Protein AF-A0A7Y3WE24-F1 (afdb_monomer_lite)

Sequence (65 aa):
MTALSFYAALLDQMDLALEHLDKGGVHDARFALMLTDNAVELAIHRLATEKHAHLKSWHHLEEAY

Secondary structure (DSSP, 8-state):
--HHHHHHHHHHHHHHHHHHHHT--HHHHHHHHHHHHHHHHHHHHHHHHHHHHHHHHHHHHHTT-

pLDDT: mean 91.18, std 12.48, range [47.75, 98.44]

Foldseek 3Di:
DDPVVLVVVLVVLQVCLVVLVVVVDPVSPVVSVVSNVVSVVSVVVVVVVVVVVVVVVVVVVVVVD

Radius of gyration: 17.54 Å; chains: 1; bounding box: 32×22×54 Å

Organism: NCBI:txid1535242

Structure (mmCIF, N/CA/C/O backbone):
data_AF-A0A7Y3WE24-F1
#
_entry.id   AF-A0A7Y3WE24-F1
#
loop_
_atom_site.group_PDB
_atom_site.id
_atom_site.type_symbol
_atom_site.label_atom_id
_atom_site.label_alt_id
_atom_site.label_comp_id
_atom_site.label_asym_id
_atom_site.label_entity_id
_atom_site.label_seq_id
_atom_site.pdbx_PDB_ins_code
_atom_site.Cartn_x
_atom_site.Cartn_y
_atom_site.Cartn_z
_atom_site.occupancy
_atom_site.B_iso_or_equiv
_atom_site.auth_seq_id
_atom_site.auth_comp_id
_atom_site.auth_asym_id
_atom_site.auth_atom_id
_atom_site.pdbx_PDB_model_num
ATOM 1 N N . MET A 1 1 ? 14.055 -7.584 -5.815 1.00 67.69 1 MET A N 1
ATOM 2 C CA . MET A 1 1 ? 12.629 -7.626 -5.428 1.00 67.69 1 MET A CA 1
ATOM 3 C C . MET A 1 1 ? 11.857 -8.246 -6.584 1.00 67.69 1 MET A C 1
ATOM 5 O O . MET A 1 1 ? 12.016 -7.780 -7.705 1.00 67.69 1 MET A O 1
ATOM 9 N N . THR A 1 2 ? 11.136 -9.344 -6.360 1.00 89.50 2 THR A N 1
ATOM 10 C CA . THR A 1 2 ? 10.272 -9.967 -7.379 1.00 89.50 2 THR A CA 1
ATOM 11 C C . THR A 1 2 ? 8.938 -9.219 -7.463 1.00 89.50 2 THR A C 1
ATOM 13 O O . THR A 1 2 ? 8.569 -8.532 -6.508 1.00 89.50 2 THR A O 1
ATOM 16 N N . ALA A 1 3 ? 8.193 -9.384 -8.563 1.00 89.75 3 ALA A N 1
ATOM 17 C CA . ALA A 1 3 ? 6.838 -8.835 -8.685 1.00 89.75 3 ALA A CA 1
ATOM 18 C C . ALA A 1 3 ? 5.944 -9.279 -7.513 1.00 89.75 3 ALA A C 1
ATOM 20 O O . ALA A 1 3 ? 5.268 -8.457 -6.905 1.00 89.75 3 ALA A O 1
ATOM 21 N N . LEU A 1 4 ? 6.031 -10.556 -7.118 1.00 94.12 4 LEU A N 1
ATOM 22 C CA . LEU A 1 4 ? 5.289 -11.089 -5.975 1.00 94.12 4 LEU A CA 1
ATOM 23 C C . LEU A 1 4 ? 5.640 -10.371 -4.664 1.00 94.12 4 LEU A C 1
ATOM 25 O O . LEU A 1 4 ? 4.741 -9.919 -3.969 1.00 94.12 4 LEU A O 1
ATOM 29 N N . SER A 1 5 ? 6.931 -10.219 -4.344 1.00 95.81 5 SER A N 1
ATOM 30 C CA . SER A 1 5 ? 7.347 -9.533 -3.107 1.00 95.81 5 SER A CA 1
ATOM 31 C C . SER A 1 5 ? 6.958 -8.051 -3.080 1.00 95.81 5 SER A C 1
ATOM 33 O O . SER A 1 5 ? 6.730 -7.502 -2.010 1.00 95.81 5 SER A O 1
ATOM 35 N N . PHE A 1 6 ? 6.862 -7.411 -4.250 1.00 96.00 6 PHE A N 1
ATOM 36 C CA . PHE A 1 6 ? 6.417 -6.025 -4.363 1.00 96.00 6 PHE A CA 1
ATOM 37 C C . PHE A 1 6 ? 4.918 -5.891 -4.067 1.00 96.00 6 PHE A C 1
ATOM 39 O O . PHE A 1 6 ? 4.528 -5.079 -3.234 1.00 96.00 6 PHE A O 1
ATOM 46 N N . TYR A 1 7 ? 4.081 -6.721 -4.698 1.00 96.12 7 TYR A N 1
ATOM 47 C CA . TYR A 1 7 ? 2.639 -6.698 -4.444 1.00 96.12 7 TYR A CA 1
ATOM 48 C C . TYR A 1 7 ? 2.279 -7.174 -3.034 1.00 96.12 7 TYR A C 1
ATOM 50 O O . TYR A 1 7 ? 1.338 -6.646 -2.454 1.00 96.12 7 TYR A O 1
ATOM 58 N N . ALA A 1 8 ? 3.041 -8.108 -2.459 1.00 97.62 8 ALA A N 1
ATOM 59 C CA . ALA A 1 8 ? 2.887 -8.486 -1.056 1.00 97.62 8 ALA A CA 1
ATOM 60 C C . ALA A 1 8 ? 3.126 -7.287 -0.124 1.00 97.62 8 ALA A C 1
ATOM 62 O O . ALA A 1 8 ? 2.275 -6.987 0.701 1.00 97.62 8 ALA A O 1
ATOM 63 N N . ALA A 1 9 ? 4.206 -6.526 -0.331 1.00 96.50 9 ALA A N 1
ATOM 64 C CA . ALA A 1 9 ? 4.487 -5.337 0.475 1.00 96.50 9 ALA A CA 1
ATOM 65 C C . ALA A 1 9 ? 3.417 -4.235 0.331 1.00 96.50 9 ALA A C 1
ATOM 67 O O . ALA A 1 9 ? 3.134 -3.523 1.291 1.00 96.50 9 ALA A O 1
ATOM 68 N N . LEU A 1 10 ? 2.812 -4.092 -0.856 1.00 97.75 10 LEU A N 1
ATOM 69 C CA . LEU A 1 10 ? 1.665 -3.200 -1.055 1.00 97.75 10 LEU A CA 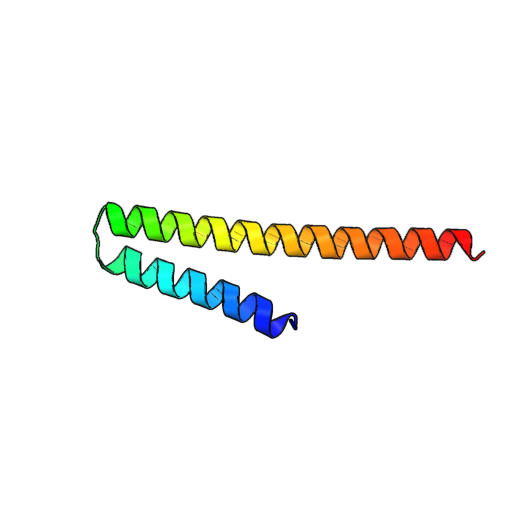1
ATOM 70 C C . LEU A 1 10 ? 0.445 -3.660 -0.251 1.00 97.75 10 LEU A C 1
ATOM 72 O O . LEU A 1 10 ? -0.202 -2.841 0.397 1.00 97.75 10 LEU A O 1
ATOM 76 N N . LEU A 1 11 ? 0.143 -4.960 -0.281 1.00 97.94 11 LEU A N 1
ATOM 77 C CA . LEU A 1 11 ? -0.964 -5.533 0.482 1.00 97.94 11 LEU A CA 1
ATOM 78 C C . LEU A 1 11 ? -0.747 -5.384 1.989 1.00 97.94 11 LEU A C 1
ATOM 80 O O . LEU A 1 11 ? -1.680 -4.979 2.671 1.00 97.94 11 LEU A O 1
ATOM 84 N N . ASP A 1 12 ? 0.472 -5.596 2.487 1.00 98.12 12 ASP A N 1
ATOM 85 C CA . ASP A 1 12 ? 0.806 -5.405 3.905 1.00 98.12 12 ASP A CA 1
ATOM 86 C C . ASP A 1 12 ? 0.552 -3.955 4.362 1.00 98.12 12 ASP A C 1
ATOM 88 O O . ASP A 1 12 ? 0.069 -3.712 5.467 1.00 98.12 12 ASP A O 1
ATOM 92 N N . GLN A 1 13 ? 0.831 -2.963 3.504 1.00 97.88 13 GLN A N 1
ATOM 93 C CA . GLN A 1 13 ? 0.519 -1.560 3.806 1.00 97.88 13 GLN A CA 1
ATOM 94 C C . GLN A 1 13 ? -0.984 -1.285 3.839 1.00 97.88 13 GLN A C 1
ATOM 96 O O . GLN A 1 13 ? -1.445 -0.519 4.687 1.00 97.88 13 GLN A O 1
ATOM 101 N N . MET A 1 14 ? -1.746 -1.889 2.924 1.00 98.31 14 MET A N 1
ATOM 102 C CA . MET A 1 14 ? -3.202 -1.744 2.899 1.00 98.31 14 MET A CA 1
ATOM 103 C C . MET A 1 14 ? -3.866 -2.440 4.090 1.00 98.31 14 MET A C 1
ATOM 105 O O . MET A 1 14 ? -4.819 -1.899 4.646 1.00 98.31 14 MET A O 1
ATOM 109 N N . ASP A 1 15 ? -3.348 -3.592 4.509 1.00 98.44 15 ASP A N 1
ATOM 110 C CA . ASP A 1 15 ? -3.813 -4.311 5.695 1.00 98.44 15 ASP A CA 1
ATOM 111 C C . ASP A 1 15 ? -3.589 -3.469 6.960 1.00 98.44 15 ASP A C 1
ATOM 113 O O . ASP A 1 15 ? -4.531 -3.179 7.697 1.00 98.44 15 ASP A O 1
ATOM 117 N N . LEU A 1 16 ? -2.385 -2.911 7.128 1.00 98.31 16 LEU A N 1
ATOM 118 C CA . LEU A 1 16 ? -2.091 -1.986 8.225 1.00 98.31 16 LEU A CA 1
ATOM 119 C C . LEU A 1 16 ? -2.981 -0.730 8.187 1.00 98.31 16 LEU A C 1
ATOM 121 O O . LEU A 1 16 ? -3.418 -0.233 9.226 1.00 98.31 16 LEU A O 1
ATOM 125 N N . ALA A 1 17 ? -3.282 -0.202 6.998 1.00 98.44 17 ALA A N 1
ATOM 126 C CA . ALA A 1 17 ? -4.203 0.923 6.865 1.00 98.44 17 ALA A CA 1
ATOM 127 C C . ALA A 1 17 ? -5.612 0.565 7.371 1.00 98.44 17 ALA A C 1
ATOM 129 O O . ALA A 1 17 ? -6.225 1.363 8.084 1.00 98.44 17 ALA A O 1
ATOM 130 N N . LEU A 1 18 ? -6.109 -0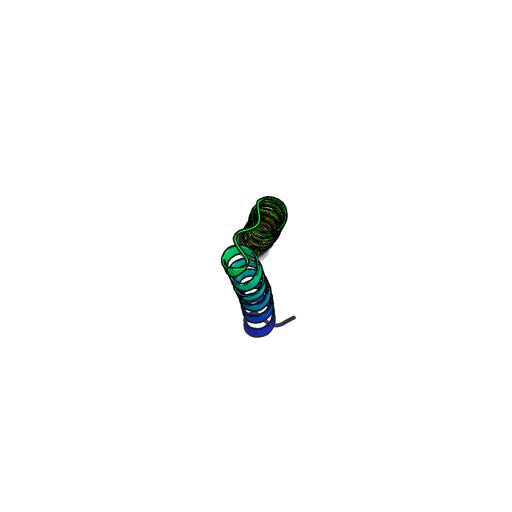.635 7.058 1.00 98.25 18 LEU A N 1
ATOM 131 C CA . LEU A 1 18 ? -7.395 -1.128 7.556 1.00 98.25 18 LEU A CA 1
ATOM 132 C C . LEU A 1 18 ? -7.393 -1.288 9.080 1.00 98.25 18 LEU A C 1
ATOM 134 O O . LEU A 1 18 ? -8.334 -0.827 9.725 1.00 98.25 18 LEU A O 1
ATOM 138 N N . GLU A 1 19 ? -6.325 -1.838 9.667 1.00 98.25 19 GLU A N 1
ATOM 139 C CA . GLU A 1 19 ? -6.184 -1.943 11.128 1.00 98.25 19 GLU A CA 1
ATOM 140 C C . GLU A 1 19 ? -6.270 -0.578 11.824 1.00 98.25 19 GLU A C 1
ATOM 142 O O . GLU A 1 19 ? -6.810 -0.453 12.923 1.00 98.25 19 GLU A O 1
ATOM 147 N N . HIS A 1 20 ? -5.729 0.473 11.203 1.00 98.25 20 HIS A N 1
ATOM 148 C CA . HIS A 1 20 ? -5.837 1.827 11.734 1.00 98.25 20 HIS A CA 1
ATOM 149 C C . HIS A 1 20 ? -7.236 2.426 11.534 1.00 98.25 20 HIS A C 1
ATOM 151 O O . HIS A 1 20 ? -7.750 3.075 12.444 1.00 98.25 20 HIS A O 1
ATOM 157 N N . LEU A 1 21 ? -7.901 2.177 10.404 1.00 97.62 21 LEU A N 1
ATOM 158 C CA . LEU A 1 21 ? -9.289 2.619 10.217 1.00 97.62 21 LEU A CA 1
ATOM 159 C C . LEU A 1 21 ? -10.237 2.010 11.257 1.00 97.62 21 LEU A C 1
ATOM 161 O O . LEU A 1 21 ? -11.095 2.726 11.774 1.00 97.62 21 LEU A O 1
ATOM 165 N N . ASP A 1 22 ? -10.048 0.737 11.608 1.00 98.00 22 ASP A N 1
ATOM 166 C CA . ASP A 1 22 ? -10.890 0.025 12.578 1.00 98.00 22 ASP A CA 1
ATOM 167 C C . ASP A 1 22 ? -10.825 0.630 13.995 1.00 98.00 22 ASP A C 1
ATOM 169 O O . ASP A 1 22 ? -11.794 0.588 14.752 1.00 98.00 22 ASP A O 1
ATOM 173 N N . LYS A 1 23 ? -9.725 1.316 14.340 1.00 97.44 23 LYS A N 1
ATOM 174 C CA . LYS A 1 23 ? -9.582 2.032 15.625 1.00 97.44 23 LYS A CA 1
ATOM 175 C C . LYS A 1 23 ? -10.525 3.237 15.754 1.00 97.44 23 LYS A C 1
ATOM 177 O O . LYS A 1 23 ? -10.727 3.732 16.861 1.00 97.44 23 LYS A O 1
ATOM 182 N N . GLY A 1 24 ? -11.077 3.747 14.647 1.00 93.88 24 GLY A N 1
ATOM 183 C CA . GLY A 1 24 ? -12.093 4.810 14.634 1.00 93.88 24 GLY A CA 1
ATOM 184 C C . GLY A 1 24 ? -11.607 6.216 15.023 1.00 93.88 24 GLY A C 1
ATOM 185 O O . GLY A 1 24 ? -12.412 7.145 15.110 1.00 93.88 24 GLY A O 1
ATOM 186 N N . GLY A 1 25 ? -10.306 6.405 15.257 1.00 97.44 25 GLY A N 1
ATOM 187 C CA . GLY A 1 25 ? -9.709 7.692 15.614 1.00 97.44 25 GLY A CA 1
ATOM 188 C C . GLY A 1 25 ? -9.385 8.563 14.397 1.00 97.44 25 GLY A C 1
ATOM 189 O O . GLY A 1 25 ? -8.952 8.073 13.358 1.00 97.44 25 GLY A O 1
ATOM 190 N N . VAL A 1 26 ? -9.507 9.891 14.527 1.00 97.62 26 VAL A N 1
ATOM 191 C CA . VAL A 1 26 ? -9.151 10.829 13.437 1.00 97.62 26 VAL A CA 1
ATOM 192 C C . VAL A 1 26 ? -7.668 10.752 13.048 1.00 97.62 26 VAL A C 1
ATOM 194 O O . VAL A 1 26 ? -7.315 10.951 11.886 1.00 97.62 26 VAL A O 1
ATOM 197 N N . HIS A 1 27 ? -6.790 10.462 14.010 1.00 98.19 27 HIS A N 1
ATOM 198 C CA . HIS A 1 27 ? -5.357 10.308 13.763 1.00 98.19 27 HIS A CA 1
ATOM 199 C C . HIS A 1 27 ? -5.050 8.998 13.043 1.00 98.19 27 HIS A C 1
ATOM 201 O O . HIS A 1 27 ? -4.305 9.016 12.066 1.00 98.19 27 HIS A O 1
ATOM 207 N N . ASP A 1 28 ? -5.677 7.900 13.461 1.00 98.19 28 ASP A N 1
ATOM 208 C CA . ASP A 1 28 ? -5.546 6.615 12.783 1.00 98.19 28 ASP A CA 1
ATOM 209 C C . ASP A 1 28 ? -6.117 6.662 11.363 1.00 98.19 28 ASP A C 1
ATOM 211 O O . ASP A 1 28 ? -5.468 6.197 10.434 1.00 98.19 28 ASP A O 1
ATOM 215 N N . ALA A 1 29 ? -7.255 7.331 11.153 1.00 98.31 29 ALA A N 1
ATOM 216 C CA . ALA A 1 29 ? -7.819 7.532 9.819 1.00 98.31 29 ALA A CA 1
ATOM 217 C C . ALA A 1 29 ? -6.882 8.330 8.894 1.00 98.31 29 ALA A C 1
ATOM 219 O O . ALA A 1 29 ? -6.724 7.991 7.722 1.00 98.31 29 ALA A O 1
ATOM 220 N N . ARG A 1 30 ? -6.215 9.373 9.411 1.00 98.31 30 ARG A N 1
ATOM 221 C CA . ARG A 1 30 ? -5.193 10.112 8.644 1.00 98.31 30 ARG A CA 1
ATOM 222 C C . ARG A 1 30 ? -3.979 9.249 8.330 1.00 98.31 30 ARG A C 1
ATOM 224 O O . ARG A 1 30 ? -3.442 9.341 7.231 1.00 98.31 30 ARG A O 1
ATOM 231 N N . PHE A 1 31 ? -3.548 8.429 9.281 1.00 98.19 31 PHE A N 1
ATOM 232 C CA . PHE A 1 31 ? -2.424 7.527 9.075 1.00 98.19 31 PHE A CA 1
ATOM 233 C C . PHE A 1 31 ? -2.750 6.448 8.034 1.00 98.19 31 PHE A C 1
ATOM 235 O O . PHE A 1 31 ? -1.971 6.234 7.112 1.00 98.19 31 PHE A O 1
ATOM 242 N N . ALA A 1 32 ? -3.940 5.854 8.102 1.00 98.38 32 ALA A N 1
ATOM 243 C CA . ALA A 1 32 ? -4.433 4.916 7.102 1.00 98.38 32 ALA A CA 1
ATOM 244 C C . ALA A 1 32 ? -4.514 5.537 5.699 1.00 98.38 32 ALA A C 1
ATOM 246 O O . ALA A 1 32 ? -4.129 4.903 4.715 1.00 98.38 32 ALA A O 1
ATOM 247 N N . LEU A 1 33 ? -4.955 6.797 5.600 1.00 98.31 33 LEU A N 1
ATOM 248 C CA . LEU A 1 33 ? -4.953 7.531 4.336 1.00 98.31 33 LEU A CA 1
ATOM 249 C C . LEU A 1 33 ? -3.529 7.706 3.785 1.00 98.31 33 LEU A C 1
ATOM 251 O O . LEU A 1 33 ? -3.313 7.471 2.603 1.00 98.31 33 LEU A O 1
ATOM 255 N N . MET A 1 34 ? -2.558 8.057 4.634 1.00 98.31 34 MET A N 1
ATOM 256 C CA . MET A 1 34 ? -1.146 8.179 4.244 1.00 98.31 34 MET A CA 1
ATOM 257 C C . MET A 1 34 ? -0.558 6.845 3.758 1.00 98.31 34 MET A C 1
ATOM 259 O O . MET A 1 34 ? 0.149 6.814 2.756 1.00 98.31 34 MET A O 1
ATOM 263 N N . LEU A 1 35 ? -0.855 5.737 4.444 1.00 98.44 35 LEU A N 1
ATOM 264 C CA . LEU A 1 35 ? -0.423 4.402 4.018 1.00 98.44 35 LEU A CA 1
ATOM 265 C C . LEU A 1 35 ? -1.021 4.024 2.659 1.00 98.44 35 LEU A C 1
ATOM 267 O O . LEU A 1 35 ? -0.322 3.492 1.799 1.00 98.44 35 LEU A O 1
ATOM 271 N N . THR A 1 36 ? -2.299 4.342 2.455 1.00 97.94 36 THR A N 1
ATOM 272 C CA . THR A 1 36 ? -2.993 4.098 1.186 1.00 97.94 36 THR A CA 1
ATOM 273 C C . THR A 1 36 ? -2.384 4.927 0.052 1.00 97.94 36 THR A C 1
ATOM 275 O O . THR A 1 36 ? -2.151 4.396 -1.031 1.00 97.94 36 THR A O 1
ATOM 278 N N . ASP A 1 37 ? -2.085 6.204 0.303 1.00 98.31 37 ASP A N 1
ATOM 279 C CA . ASP A 1 37 ? -1.425 7.096 -0.659 1.00 98.31 37 ASP A CA 1
ATOM 280 C C . ASP A 1 37 ? -0.049 6.554 -1.074 1.00 98.31 37 ASP A C 1
ATOM 282 O O . ASP A 1 37 ? 0.222 6.391 -2.263 1.00 98.31 37 ASP A O 1
ATOM 286 N N . ASN A 1 38 ? 0.767 6.132 -0.103 1.00 98.12 38 ASN A N 1
ATOM 287 C CA . ASN A 1 38 ? 2.074 5.528 -0.361 1.00 98.12 38 ASN A CA 1
ATOM 288 C C . ASN A 1 38 ? 1.977 4.227 -1.181 1.00 98.12 38 ASN A C 1
ATOM 290 O O . ASN A 1 38 ? 2.771 4.001 -2.096 1.00 98.12 38 ASN A O 1
ATOM 294 N N . ALA A 1 39 ? 0.993 3.371 -0.890 1.00 98.00 39 ALA A N 1
ATOM 295 C CA . ALA A 1 39 ? 0.774 2.150 -1.660 1.00 98.00 39 ALA A CA 1
ATOM 296 C C . ALA A 1 39 ? 0.422 2.465 -3.129 1.00 98.00 39 ALA A C 1
ATOM 298 O O . ALA A 1 39 ? 0.960 1.855 -4.059 1.00 98.00 39 ALA A O 1
ATOM 299 N N . VAL A 1 40 ? -0.439 3.459 -3.359 1.00 97.75 40 VAL A N 1
ATOM 300 C CA . VAL A 1 40 ? -0.801 3.910 -4.710 1.00 97.75 40 VAL A CA 1
ATOM 301 C C . VAL A 1 40 ? 0.402 4.522 -5.431 1.00 97.75 40 VAL A C 1
ATOM 303 O O . VAL A 1 40 ? 0.646 4.178 -6.591 1.00 97.75 40 VAL A O 1
ATOM 306 N N . GLU A 1 41 ? 1.183 5.371 -4.760 1.00 98.12 41 GLU A N 1
ATOM 307 C CA . GLU A 1 41 ? 2.404 5.965 -5.314 1.00 98.12 41 GLU A CA 1
ATOM 308 C C . GLU A 1 41 ? 3.369 4.881 -5.801 1.00 98.12 41 GLU A C 1
ATOM 310 O O . GLU A 1 41 ? 3.797 4.897 -6.959 1.00 98.12 41 GLU A O 1
ATOM 315 N N . LEU A 1 42 ? 3.664 3.894 -4.952 1.00 97.81 42 LEU A N 1
ATOM 316 C CA . LEU A 1 42 ? 4.566 2.796 -5.287 1.00 97.81 42 LEU A CA 1
ATOM 317 C C . LEU A 1 42 ? 4.052 1.985 -6.483 1.00 97.81 42 LEU A C 1
ATOM 319 O O . LEU A 1 42 ? 4.826 1.679 -7.397 1.00 97.81 42 LEU A O 1
ATOM 323 N N . ALA A 1 43 ? 2.758 1.655 -6.513 1.00 97.06 43 ALA A N 1
ATOM 324 C CA . ALA A 1 43 ? 2.150 0.914 -7.617 1.00 97.06 43 ALA A CA 1
ATOM 325 C C . ALA A 1 43 ? 2.253 1.675 -8.950 1.00 97.06 43 ALA A C 1
ATOM 327 O O . ALA A 1 43 ? 2.656 1.101 -9.968 1.00 97.06 43 ALA A O 1
ATOM 328 N N . ILE A 1 44 ? 1.948 2.976 -8.945 1.00 97.56 44 ILE A N 1
ATOM 329 C CA . ILE A 1 44 ? 2.041 3.834 -10.132 1.00 97.56 44 ILE A CA 1
ATOM 330 C C . ILE A 1 44 ? 3.498 4.000 -10.566 1.00 97.56 44 ILE A C 1
ATOM 332 O O . ILE A 1 44 ? 3.803 3.882 -11.754 1.00 97.56 44 ILE A O 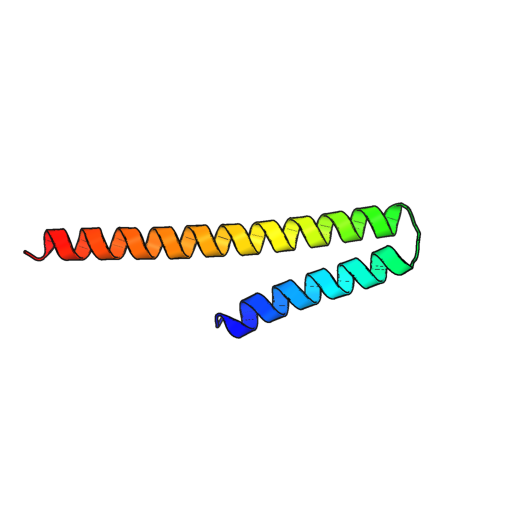1
ATOM 336 N N . HIS A 1 45 ? 4.415 4.219 -9.625 1.00 96.69 45 HIS A N 1
ATOM 337 C CA . HIS A 1 45 ? 5.841 4.341 -9.908 1.00 96.69 45 HIS A CA 1
ATOM 338 C C . HIS A 1 45 ?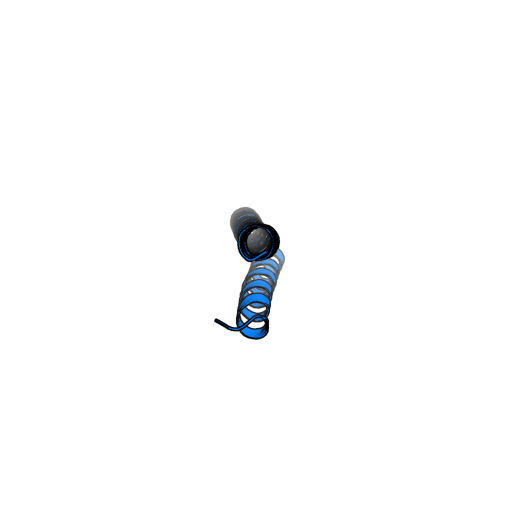 6.395 3.077 -10.577 1.00 96.69 45 HIS A C 1
ATOM 340 O O . HIS A 1 45 ? 7.140 3.149 -11.562 1.00 96.69 45 HIS A O 1
ATOM 346 N N . ARG A 1 46 ? 5.996 1.901 -10.079 1.00 95.38 46 ARG A N 1
ATOM 347 C CA . ARG A 1 46 ? 6.371 0.616 -10.669 1.00 95.38 46 ARG A CA 1
ATOM 348 C C . ARG A 1 46 ? 5.826 0.480 -12.088 1.00 95.38 46 ARG A C 1
ATOM 350 O O . ARG A 1 46 ? 6.599 0.161 -12.991 1.00 95.38 46 ARG A O 1
ATOM 357 N N . LEU A 1 47 ? 4.542 0.780 -12.294 1.00 95.06 47 LEU A N 1
ATOM 358 C CA . LEU A 1 47 ? 3.908 0.748 -13.613 1.00 95.06 47 LEU A CA 1
ATOM 359 C C . LEU A 1 47 ? 4.620 1.677 -14.604 1.00 95.06 47 LEU A C 1
ATOM 361 O O . LEU A 1 47 ? 4.924 1.270 -15.725 1.00 95.06 47 LEU A O 1
ATOM 365 N N . ALA A 1 48 ? 4.919 2.909 -14.194 1.00 95.81 48 ALA A N 1
ATOM 366 C CA . ALA A 1 48 ? 5.621 3.880 -15.024 1.00 95.81 48 ALA A CA 1
ATOM 367 C C . ALA A 1 48 ? 7.028 3.389 -15.398 1.00 95.81 48 ALA A C 1
ATOM 369 O O . ALA A 1 48 ? 7.424 3.471 -16.561 1.00 95.81 48 ALA A O 1
ATOM 370 N N . THR A 1 49 ? 7.757 2.816 -14.439 1.00 94.31 49 THR A N 1
ATOM 371 C CA . THR A 1 49 ? 9.102 2.268 -14.662 1.00 94.31 49 THR A CA 1
ATOM 372 C C . THR A 1 49 ? 9.081 1.084 -15.628 1.00 94.31 49 THR A C 1
ATOM 374 O O . THR A 1 49 ? 9.911 1.012 -16.533 1.00 94.31 49 THR A O 1
ATOM 377 N N . GLU A 1 50 ? 8.118 0.171 -15.487 1.00 93.12 50 GLU A N 1
ATOM 378 C CA . GLU A 1 50 ? 7.958 -0.972 -16.393 1.00 93.12 50 GLU A CA 1
ATOM 379 C C . GLU A 1 50 ? 7.565 -0.530 -17.806 1.00 93.12 50 GLU A C 1
ATOM 381 O O . GLU A 1 50 ? 8.134 -1.015 -18.785 1.00 93.12 50 GLU A O 1
ATOM 386 N N . LYS A 1 51 ? 6.650 0.439 -17.929 1.00 93.12 51 LYS A N 1
ATOM 387 C CA . LYS A 1 51 ? 6.281 1.032 -19.222 1.00 93.12 51 LYS A CA 1
ATOM 388 C C . LYS A 1 51 ? 7.466 1.722 -19.888 1.00 93.12 51 LYS A C 1
ATOM 390 O O . LYS A 1 51 ? 7.676 1.536 -21.084 1.00 93.12 51 LYS A O 1
ATOM 395 N N . HIS A 1 52 ? 8.262 2.466 -19.127 1.00 91.81 52 HIS A N 1
ATOM 396 C CA . HIS A 1 52 ? 9.467 3.124 -19.630 1.00 91.81 52 HIS A CA 1
ATOM 397 C C . HIS A 1 52 ? 10.523 2.122 -20.103 1.00 91.81 52 HIS A C 1
ATOM 399 O O . HIS A 1 52 ? 11.069 2.268 -21.195 1.00 91.81 52 HIS A O 1
ATOM 405 N N . ALA A 1 53 ? 10.783 1.075 -19.316 1.00 89.88 53 ALA A N 1
ATOM 406 C CA . ALA A 1 53 ? 11.709 0.009 -19.691 1.00 89.88 53 ALA A CA 1
ATOM 407 C C . ALA A 1 53 ? 11.250 -0.717 -20.963 1.00 89.88 53 ALA A C 1
ATOM 409 O O . ALA A 1 53 ? 12.058 -0.963 -21.859 1.00 89.88 53 ALA A O 1
ATOM 410 N N . HIS A 1 54 ? 9.946 -0.993 -21.071 1.00 87.50 54 HIS A N 1
ATOM 411 C CA . HIS A 1 54 ? 9.359 -1.555 -22.279 1.00 87.50 54 HIS A CA 1
ATOM 412 C C . HIS A 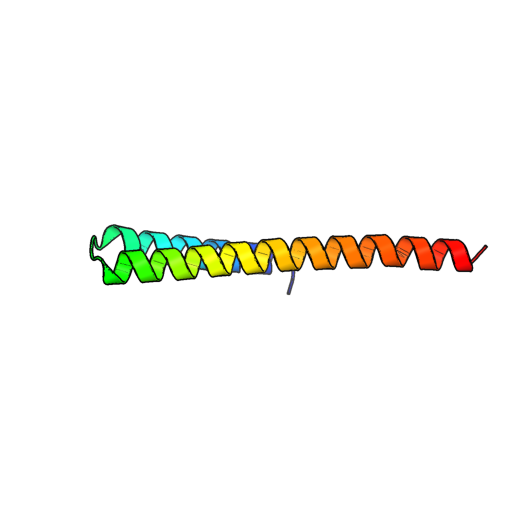1 54 ? 9.603 -0.632 -23.476 1.00 87.50 54 HIS A C 1
ATOM 414 O O . HIS A 1 54 ? 10.231 -1.064 -24.430 1.00 87.50 54 HIS A O 1
ATOM 420 N N . LEU A 1 55 ? 9.226 0.648 -23.420 1.00 88.06 55 LEU A N 1
ATOM 421 C CA . LEU A 1 55 ? 9.438 1.582 -24.538 1.00 88.06 55 LEU A CA 1
ATOM 422 C C . LEU A 1 55 ? 10.916 1.713 -24.947 1.00 88.06 55 LEU A C 1
ATOM 424 O O . LEU A 1 55 ? 11.222 1.710 -26.137 1.00 88.06 55 LEU A O 1
ATOM 428 N N . LYS A 1 56 ? 11.848 1.751 -23.987 1.00 85.50 56 LYS A N 1
ATOM 429 C CA . LYS A 1 56 ? 13.290 1.763 -24.287 1.00 85.50 56 LYS A CA 1
ATOM 430 C C . LYS A 1 56 ? 13.766 0.512 -25.023 1.00 85.50 56 LYS A C 1
ATOM 432 O O . LYS A 1 56 ? 14.611 0.622 -25.905 1.00 85.50 56 LYS A O 1
ATOM 437 N N . SER A 1 57 ? 13.241 -0.664 -24.680 1.00 80.19 57 SER A N 1
ATOM 438 C CA . SER A 1 57 ? 13.632 -1.904 -25.363 1.00 80.19 57 SER A CA 1
ATOM 439 C C . SER A 1 57 ? 13.277 -1.896 -26.855 1.00 80.19 57 SER A C 1
ATOM 441 O O . SER A 1 57 ? 14.018 -2.463 -27.650 1.00 80.19 57 SER A O 1
ATOM 443 N N . TRP A 1 58 ? 12.208 -1.191 -27.246 1.00 73.44 58 TRP A N 1
ATOM 444 C CA . TRP A 1 58 ? 11.807 -1.045 -28.648 1.00 73.44 58 TRP A CA 1
ATOM 445 C C . TRP A 1 58 ? 12.738 -0.102 -29.415 1.00 73.44 58 TRP A C 1
ATOM 447 O O . TRP A 1 58 ? 13.139 -0.432 -30.524 1.00 73.44 58 TRP A O 1
ATOM 457 N N . HIS A 1 59 ? 13.166 1.008 -28.803 1.00 66.88 59 HIS A N 1
ATOM 458 C CA . HIS A 1 59 ? 14.166 1.900 -29.406 1.00 66.88 59 HIS A CA 1
ATOM 459 C C . HIS A 1 59 ? 15.503 1.195 -29.671 1.00 66.88 59 HIS A C 1
ATOM 461 O O . HIS A 1 59 ? 16.089 1.367 -30.734 1.00 66.88 59 HIS A O 1
ATOM 467 N N . HIS A 1 60 ? 15.964 0.353 -28.742 1.00 61.47 60 HIS A N 1
ATOM 468 C CA . HIS A 1 60 ? 17.189 -0.428 -28.947 1.00 61.47 60 HIS A CA 1
ATOM 469 C C . HIS A 1 60 ? 17.066 -1.485 -30.055 1.00 61.47 60 HIS A C 1
ATOM 471 O O . HIS A 1 60 ? 18.069 -1.849 -30.660 1.00 61.47 60 HIS A O 1
ATOM 477 N N . LEU A 1 61 ? 15.856 -1.986 -30.321 1.00 61.75 61 LEU A N 1
ATOM 478 C CA . LEU A 1 61 ? 15.591 -2.889 -31.442 1.00 61.75 61 LEU A CA 1
ATOM 479 C C . LEU A 1 61 ? 15.578 -2.149 -32.786 1.00 61.75 61 LEU A C 1
ATOM 481 O O . LEU A 1 61 ? 15.989 -2.729 -33.782 1.00 61.75 61 LEU A O 1
ATOM 485 N N . GLU A 1 62 ? 15.149 -0.886 -32.813 1.00 60.59 62 GLU A N 1
ATOM 486 C CA . GLU A 1 62 ? 15.161 -0.037 -34.013 1.00 60.59 62 GLU A CA 1
ATOM 487 C C . GLU A 1 62 ? 16.581 0.363 -34.448 1.00 60.59 62 GLU A C 1
ATOM 489 O O . GLU A 1 62 ? 16.851 0.42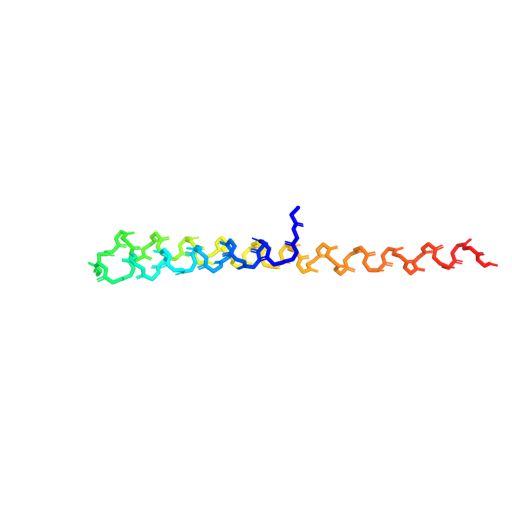4 -35.639 1.00 60.59 62 GLU A O 1
ATOM 494 N N . GLU A 1 63 ? 17.504 0.584 -33.506 1.00 60.03 63 GLU A N 1
ATOM 495 C CA . GLU A 1 63 ? 18.912 0.918 -33.802 1.00 60.03 63 GLU A CA 1
ATOM 496 C C . GLU A 1 63 ? 19.756 -0.286 -34.270 1.00 60.03 63 GLU A C 1
ATOM 498 O O . GLU A 1 63 ? 20.873 -0.106 -34.755 1.00 60.03 63 GLU A O 1
ATOM 503 N N . ALA A 1 64 ? 19.260 -1.515 -34.091 1.00 58.25 64 ALA A N 1
ATOM 504 C CA . ALA A 1 64 ? 19.975 -2.750 -34.427 1.00 58.25 64 ALA A CA 1
ATOM 505 C C . ALA A 1 64 ? 19.691 -3.279 -35.851 1.00 58.25 64 ALA A C 1
ATOM 507 O O . ALA A 1 64 ? 20.281 -4.292 -36.239 1.00 58.25 64 ALA A O 1
ATOM 508 N N . TYR A 1 65 ? 18.810 -2.616 -36.608 1.00 47.75 65 TYR A N 1
ATOM 509 C CA . TYR A 1 65 ? 18.497 -2.886 -38.020 1.00 47.75 65 TYR A CA 1
ATOM 510 C C . TYR A 1 65 ? 19.000 -1.756 -38.921 1.00 47.75 65 TYR A C 1
ATOM 512 O O . TYR A 1 65 ? 19.347 -2.069 -40.084 1.00 47.75 65 TYR A O 1
#